Protein AF-A0A9E7Z5H8-F1 (afdb_monomer_lite)

Secondary structure (DSSP, 8-state):
--EEEEEEEEE-SS-EEEEEEETTEEEEEEE-HHHHHHH-TT-----HHHHHHHTHHHHHHHHHHHHHTTPPSSEEE-HHHHHHHHTTSTTTS--HHHHHHHHHHHHS-----

Foldseek 3Di:
DDKDWPLDWDDDDLKIWGWIQDPNDIAIEIEHNQLLVVLPVVPPVDDSSVSCVLQVVLQSQLQVVQVVVVHDGPHYHYNVSSVVSLCVDPPNSDGPSNVVVVVVVVPPPPPDD

Sequence (113 aa):
MNISFTGKTFRSVGDLFFQAIVDGKVLSCFVTSEALSLCDCAHQKVSAEEIYRNYRDWIEQAASDLIRAGALAPVIVRGRDLAASRASLPHGGVPAYDLDRARQLRLVPRSSR

pLDDT: mean 81.02, std 13.1, range [46.06, 94.62]

Structure (mmCIF, N/CA/C/O backbone):
data_AF-A0A9E7Z5H8-F1
#
_entry.id   AF-A0A9E7Z5H8-F1
#
loop_
_atom_site.group_PDB
_atom_site.id
_atom_site.type_symbol
_atom_site.label_atom_id
_atom_site.label_alt_id
_atom_site.label_comp_id
_atom_site.label_asym_id
_atom_site.label_entity_id
_atom_site.label_seq_id
_atom_site.pdbx_PDB_ins_code
_atom_site.Cartn_x
_atom_site.Cartn_y
_atom_site.Cartn_z
_atom_site.occupancy
_atom_site.B_iso_or_equiv
_atom_site.auth_seq_id
_atom_site.auth_comp_id
_atom_site.auth_asym_id
_atom_site.auth_atom_id
_atom_site.pdbx_PDB_model_num
ATOM 1 N N . MET A 1 1 ? -15.661 6.869 7.018 1.00 82.81 1 MET A N 1
ATOM 2 C CA . MET A 1 1 ? -14.353 6.384 7.486 1.00 82.81 1 MET A CA 1
ATOM 3 C C . MET A 1 1 ? -13.290 7.369 7.039 1.00 82.81 1 MET A C 1
ATOM 5 O O . MET A 1 1 ? -13.148 7.580 5.837 1.00 82.81 1 MET A O 1
ATOM 9 N N . ASN A 1 2 ? -12.613 8.007 7.990 1.00 89.75 2 ASN A N 1
ATOM 10 C CA . ASN A 1 2 ? -11.530 8.944 7.714 1.00 89.75 2 ASN A CA 1
ATOM 11 C C . ASN A 1 2 ? -10.191 8.199 7.750 1.00 89.75 2 ASN A C 1
ATOM 13 O O . ASN A 1 2 ? -9.876 7.557 8.752 1.00 89.75 2 ASN A O 1
ATOM 17 N N . ILE A 1 3 ? -9.428 8.271 6.658 1.00 93.12 3 ILE A N 1
ATOM 18 C CA . ILE A 1 3 ? -8.125 7.614 6.514 1.00 93.12 3 ILE A CA 1
ATOM 19 C C . ILE A 1 3 ? -7.110 8.692 6.167 1.00 93.12 3 ILE A C 1
ATOM 21 O O . ILE A 1 3 ? -7.276 9.390 5.169 1.00 93.12 3 ILE A O 1
ATOM 25 N N . SER A 1 4 ? -6.053 8.802 6.960 1.00 94.00 4 SER A N 1
ATOM 26 C CA . SER A 1 4 ? -4.883 9.612 6.629 1.00 94.00 4 SER A CA 1
ATOM 27 C C . SER A 1 4 ? -3.610 8.793 6.784 1.00 94.00 4 SER A C 1
ATOM 29 O O . SER A 1 4 ? -3.576 7.814 7.524 1.00 94.00 4 SER A O 1
ATOM 31 N N . PHE A 1 5 ? -2.552 9.170 6.076 1.00 93.19 5 PHE A N 1
ATOM 32 C CA . PHE A 1 5 ? -1.265 8.489 6.150 1.00 93.19 5 PHE A CA 1
ATOM 33 C C . PHE A 1 5 ? -0.246 9.383 6.837 1.00 93.19 5 PHE A C 1
ATOM 35 O O . PHE A 1 5 ? -0.203 10.594 6.636 1.00 93.19 5 PHE A O 1
ATOM 42 N N . THR A 1 6 ? 0.580 8.780 7.687 1.00 89.06 6 THR A N 1
ATOM 43 C CA . THR A 1 6 ? 1.581 9.526 8.465 1.00 89.06 6 THR A CA 1
ATOM 44 C C . THR A 1 6 ? 2.786 9.955 7.626 1.00 89.06 6 THR A C 1
ATOM 46 O O . THR A 1 6 ? 3.604 10.744 8.096 1.00 89.06 6 THR A O 1
ATOM 49 N N . GLY A 1 7 ? 2.953 9.372 6.432 1.00 84.38 7 GLY A N 1
ATOM 50 C CA . GLY A 1 7 ? 4.157 9.485 5.606 1.00 84.38 7 GLY A CA 1
ATOM 51 C C . GLY A 1 7 ? 5.407 8.843 6.221 1.00 84.38 7 GLY A C 1
ATOM 52 O O . GLY A 1 7 ? 6.480 8.910 5.620 1.00 84.38 7 GLY A O 1
ATOM 53 N N . LYS A 1 8 ? 5.296 8.232 7.410 1.00 84.75 8 LYS A N 1
ATOM 54 C CA . LYS A 1 8 ? 6.398 7.551 8.093 1.00 84.75 8 LYS A CA 1
ATOM 55 C C . LYS A 1 8 ? 6.527 6.133 7.564 1.00 84.75 8 LYS A C 1
ATOM 57 O O . LYS A 1 8 ? 5.567 5.364 7.608 1.00 84.75 8 LYS A O 1
ATOM 62 N N . THR A 1 9 ? 7.735 5.789 7.140 1.00 84.44 9 THR A N 1
ATOM 63 C CA . THR A 1 9 ? 8.094 4.443 6.701 1.00 84.44 9 THR A CA 1
ATOM 64 C C . THR A 1 9 ? 9.114 3.818 7.639 1.00 84.44 9 THR A C 1
ATOM 66 O O . THR A 1 9 ? 10.038 4.492 8.092 1.00 84.44 9 THR A O 1
ATOM 69 N N . PHE A 1 10 ? 8.984 2.519 7.879 1.00 80.69 10 PHE A N 1
ATOM 70 C CA . PHE A 1 10 ? 9.947 1.711 8.616 1.00 80.69 10 PHE A CA 1
ATOM 71 C C . PHE A 1 10 ? 10.417 0.573 7.712 1.00 80.69 10 PHE A C 1
ATOM 73 O O . PHE A 1 10 ? 9.609 -0.091 7.058 1.00 80.69 10 PHE A O 1
ATOM 80 N N . ARG A 1 11 ? 11.730 0.356 7.649 1.00 70.06 11 ARG A N 1
ATOM 81 C CA . ARG A 1 11 ? 12.293 -0.707 6.818 1.00 70.06 11 ARG A CA 1
ATOM 82 C C . ARG A 1 11 ? 12.091 -2.067 7.476 1.00 70.06 11 ARG A C 1
ATOM 84 O O . ARG A 1 11 ? 12.366 -2.225 8.664 1.00 70.06 11 ARG A O 1
ATOM 91 N N . SER A 1 12 ? 11.719 -3.054 6.670 1.00 64.69 12 SER A N 1
ATOM 92 C CA . SER A 1 12 ? 11.960 -4.471 6.945 1.00 64.69 12 SER A CA 1
ATOM 93 C C . SER A 1 12 ? 12.689 -5.084 5.749 1.00 64.69 12 SER A C 1
ATOM 95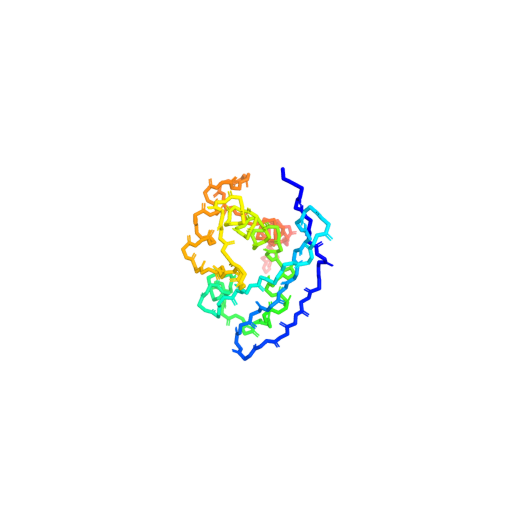 O O . SER A 1 12 ? 12.772 -4.465 4.696 1.00 64.69 12 SER A O 1
ATOM 97 N N . VAL A 1 13 ? 13.318 -6.246 5.904 1.00 66.44 13 VAL A N 1
ATOM 98 C CA . VAL A 1 13 ? 14.183 -6.844 4.869 1.00 66.44 13 VAL A CA 1
ATOM 99 C C . VAL A 1 13 ? 13.417 -7.020 3.547 1.00 66.44 13 VAL A C 1
ATOM 101 O O . VAL A 1 13 ? 12.585 -7.907 3.436 1.00 66.44 13 VAL A O 1
ATOM 104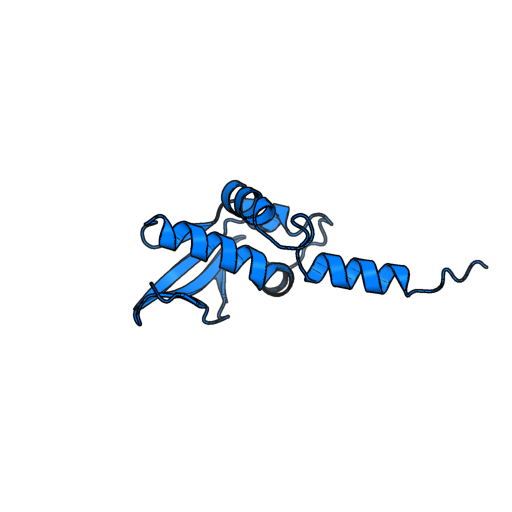 N N . GLY A 1 14 ? 13.686 -6.164 2.555 1.00 67.62 14 GLY A N 1
ATOM 105 C CA . GLY A 1 14 ? 13.038 -6.177 1.232 1.00 67.62 14 GLY A CA 1
ATOM 106 C C . GLY A 1 14 ? 11.631 -5.565 1.183 1.00 67.62 14 GLY A C 1
ATOM 107 O O . GLY A 1 14 ? 11.211 -5.105 0.124 1.00 67.62 14 GLY A O 1
ATOM 108 N N . ASP A 1 15 ? 10.938 -5.505 2.314 1.00 82.06 15 ASP A N 1
ATOM 109 C CA . ASP A 1 15 ? 9.564 -5.024 2.432 1.00 82.06 15 ASP A CA 1
ATOM 110 C C . ASP A 1 15 ? 9.487 -3.621 3.063 1.00 82.06 15 ASP A C 1
ATOM 112 O O . ASP A 1 15 ? 10.430 -3.127 3.690 1.00 82.06 15 ASP A O 1
ATOM 116 N N . LEU A 1 16 ? 8.327 -2.974 2.947 1.00 90.38 16 LEU A N 1
ATOM 117 C CA . LEU A 1 16 ? 8.105 -1.629 3.478 1.00 90.38 16 LEU A CA 1
ATOM 118 C C . LEU A 1 16 ? 6.955 -1.606 4.483 1.00 90.38 16 LEU A C 1
ATOM 120 O O . LEU A 1 16 ? 5.824 -1.953 4.149 1.00 90.38 16 LEU A O 1
ATOM 124 N N . PHE A 1 17 ? 7.213 -1.098 5.685 1.00 91.94 17 PHE A N 1
ATOM 125 C CA . PHE A 1 17 ? 6.165 -0.755 6.643 1.00 91.94 17 PHE A CA 1
ATOM 126 C C . PHE A 1 17 ? 5.847 0.734 6.591 1.00 91.94 17 PHE A C 1
ATOM 128 O O . PHE A 1 17 ? 6.745 1.566 6.489 1.00 91.94 17 PHE A O 1
ATOM 135 N N . PHE A 1 18 ? 4.572 1.078 6.733 1.00 93.00 18 PHE A N 1
ATOM 136 C CA . PHE A 1 18 ? 4.112 2.455 6.891 1.00 93.00 18 PHE A CA 1
ATOM 137 C C . PHE A 1 18 ? 2.843 2.499 7.746 1.00 93.00 18 PHE A C 1
ATOM 139 O O . PHE A 1 18 ? 2.251 1.464 8.055 1.00 93.00 18 PHE A O 1
ATOM 146 N N . GLN A 1 19 ? 2.446 3.689 8.194 1.00 93.62 19 GLN A N 1
ATOM 147 C CA . GLN A 1 19 ? 1.319 3.846 9.119 1.00 93.62 19 GLN A CA 1
ATOM 148 C C . GLN A 1 19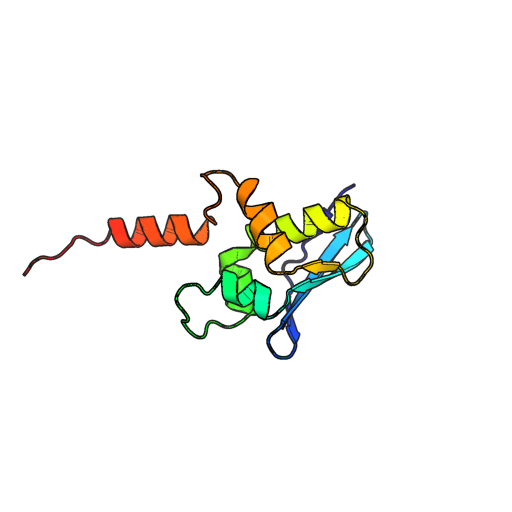 ? 0.200 4.694 8.524 1.00 93.62 19 GLN A C 1
ATOM 150 O O . GLN A 1 19 ? 0.440 5.805 8.034 1.00 93.62 19 GLN A O 1
ATOM 155 N N . ALA A 1 20 ? -1.022 4.187 8.673 1.00 93.75 20 ALA A N 1
ATOM 156 C CA . ALA A 1 20 ? -2.265 4.908 8.455 1.00 93.75 20 ALA A CA 1
ATOM 157 C C . ALA A 1 20 ? -2.900 5.287 9.802 1.00 93.75 20 ALA A C 1
ATOM 159 O O . ALA A 1 20 ? -2.691 4.622 10.816 1.00 93.75 20 ALA A O 1
ATOM 160 N N . ILE A 1 21 ? -3.693 6.350 9.812 1.00 94.19 21 ILE A N 1
ATOM 161 C CA . ILE A 1 21 ? -4.574 6.744 10.904 1.00 94.19 21 ILE A CA 1
ATOM 162 C C . ILE A 1 21 ? -6.000 6.569 10.393 1.00 94.19 21 ILE A C 1
ATOM 164 O O . ILE A 1 21 ? -6.416 7.229 9.443 1.00 94.19 21 ILE A O 1
ATOM 168 N N . VAL A 1 22 ? -6.737 5.666 11.028 1.00 93.88 22 VAL A N 1
ATOM 169 C CA . VAL A 1 22 ? -8.116 5.316 10.689 1.00 93.88 22 VAL A CA 1
ATOM 170 C C . VAL A 1 22 ? -9.000 5.717 11.853 1.00 93.88 22 VAL A C 1
ATOM 172 O O . VAL A 1 22 ? -8.861 5.166 12.945 1.00 93.88 22 VAL A O 1
ATOM 175 N N . ASP A 1 23 ? -9.872 6.703 11.638 1.00 92.50 23 ASP A N 1
ATOM 176 C CA . ASP A 1 23 ? -10.783 7.228 12.667 1.00 92.50 23 ASP A CA 1
ATOM 177 C C . ASP A 1 23 ? -10.059 7.510 14.012 1.00 92.50 23 ASP A C 1
ATOM 179 O O . ASP A 1 23 ? -10.535 7.185 15.099 1.00 92.50 23 ASP A O 1
ATOM 183 N N . GLY A 1 24 ? -8.850 8.085 13.926 1.00 91.81 24 GLY A N 1
ATOM 184 C CA . GLY A 1 24 ? -8.004 8.448 15.071 1.00 91.81 24 GLY A CA 1
ATOM 185 C C . GLY A 1 24 ? -7.106 7.332 15.624 1.00 91.81 24 GLY A C 1
ATOM 186 O O . GLY A 1 24 ? -6.300 7.598 16.514 1.00 91.81 24 GLY A O 1
ATOM 187 N N . LYS A 1 25 ? -7.189 6.102 15.103 1.00 91.25 25 LYS A N 1
ATOM 188 C CA . LYS A 1 25 ? -6.360 4.964 15.535 1.00 91.25 25 LYS A CA 1
ATOM 189 C C . LYS A 1 25 ? -5.239 4.676 14.544 1.00 91.25 25 LYS A C 1
ATOM 191 O O . LYS A 1 25 ? -5.468 4.649 13.339 1.00 91.25 25 LYS A O 1
ATOM 196 N N . VAL A 1 26 ? -4.037 4.415 15.054 1.00 91.44 26 VAL A N 1
ATOM 197 C CA . VAL A 1 26 ? -2.895 4.010 14.223 1.00 91.44 26 VAL A CA 1
ATOM 198 C C . VAL A 1 26 ? -3.091 2.573 13.749 1.00 91.44 26 VAL A C 1
ATOM 200 O O . VAL A 1 26 ? -3.344 1.675 14.550 1.00 91.44 26 VAL A O 1
ATOM 203 N N . LEU A 1 27 ? -2.938 2.367 12.446 1.00 92.00 27 LEU A N 1
ATOM 204 C CA . LEU A 1 27 ? -3.017 1.080 11.780 1.00 92.00 27 LEU A CA 1
ATOM 205 C C . LEU A 1 27 ? -1.737 0.844 10.972 1.00 92.00 27 LEU A C 1
ATOM 207 O O . LEU A 1 27 ? -1.308 1.687 10.180 1.00 92.00 27 LEU A O 1
ATOM 211 N N . SER A 1 28 ? -1.127 -0.322 11.174 1.00 92.31 28 SER A N 1
ATOM 212 C CA . SER A 1 28 ? 0.084 -0.724 10.461 1.00 92.31 28 SER A CA 1
ATOM 213 C C . SER A 1 28 ? -0.253 -1.249 9.069 1.00 92.31 28 SER A C 1
ATOM 215 O O . SER A 1 28 ? -1.078 -2.152 8.923 1.00 92.31 28 SER A O 1
ATOM 217 N N . CYS A 1 29 ? 0.429 -0.711 8.064 1.00 93.94 29 CYS A N 1
ATOM 218 C CA . CYS A 1 29 ? 0.376 -1.162 6.682 1.00 93.94 29 CYS A CA 1
ATOM 219 C C . CYS A 1 29 ? 1.734 -1.746 6.281 1.00 93.94 29 CYS A C 1
ATOM 221 O O . CYS A 1 29 ? 2.787 -1.297 6.743 1.00 93.94 29 CYS A O 1
ATOM 223 N N . PHE A 1 30 ? 1.701 -2.752 5.419 1.00 93.38 30 PHE A N 1
ATOM 224 C CA . PHE A 1 30 ? 2.871 -3.488 4.973 1.00 93.38 30 PHE A CA 1
ATOM 225 C C . PHE A 1 30 ? 2.799 -3.713 3.468 1.00 93.38 30 PHE A C 1
ATOM 227 O O . PHE A 1 30 ? 1.803 -4.233 2.975 1.00 93.38 30 PHE A O 1
ATOM 234 N N . VAL A 1 31 ? 3.848 -3.340 2.743 1.00 92.44 31 VAL A N 1
ATOM 235 C CA . VAL A 1 31 ? 3.984 -3.580 1.305 1.00 92.44 31 VAL A CA 1
ATOM 236 C C . VAL A 1 31 ? 5.027 -4.660 1.093 1.00 92.44 31 VAL A C 1
ATOM 238 O O . VAL A 1 31 ? 6.175 -4.510 1.510 1.00 92.44 31 VAL A O 1
ATOM 241 N N . THR A 1 32 ? 4.628 -5.734 0.418 1.00 91.69 32 THR A N 1
ATOM 242 C CA . THR A 1 32 ? 5.543 -6.828 0.072 1.00 91.69 32 THR A CA 1
ATOM 243 C C . THR A 1 32 ? 6.595 -6.377 -0.946 1.00 91.69 32 THR A C 1
ATOM 245 O O . THR A 1 32 ? 6.292 -5.604 -1.854 1.00 91.69 32 THR A O 1
ATOM 248 N N . SER A 1 33 ? 7.798 -6.925 -0.854 1.00 88.06 33 SER A N 1
ATOM 249 C CA . SER A 1 33 ? 8.920 -6.784 -1.793 1.00 88.06 33 SER A CA 1
ATOM 250 C C . SER A 1 33 ? 8.533 -7.080 -3.243 1.00 88.06 33 SER A C 1
ATOM 252 O O . SER A 1 33 ? 8.928 -6.353 -4.155 1.00 88.06 33 SER A O 1
ATOM 254 N N . GLU A 1 34 ? 7.699 -8.099 -3.467 1.00 88.50 34 GLU A N 1
ATOM 255 C CA . GLU A 1 34 ? 7.108 -8.40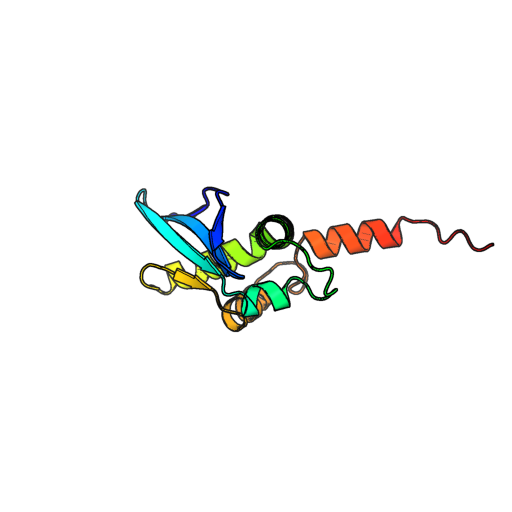1 -4.777 1.00 88.50 34 GLU A CA 1
ATOM 256 C C . GLU A 1 34 ? 6.306 -7.205 -5.318 1.00 88.50 34 GLU A C 1
ATOM 258 O O . GLU A 1 34 ? 6.486 -6.787 -6.460 1.00 88.50 34 GLU A O 1
ATOM 263 N N . ALA A 1 35 ? 5.457 -6.604 -4.481 1.00 89.88 35 ALA A N 1
ATOM 264 C CA . ALA A 1 35 ? 4.660 -5.440 -4.855 1.00 89.88 35 ALA A CA 1
ATOM 265 C C . ALA A 1 35 ? 5.535 -4.210 -5.135 1.00 89.88 35 ALA A C 1
ATOM 267 O O . ALA A 1 35 ? 5.306 -3.509 -6.116 1.00 89.88 35 ALA A O 1
ATOM 268 N N . LEU A 1 36 ? 6.572 -3.978 -4.324 1.00 87.44 36 LEU A N 1
ATOM 269 C CA . LEU A 1 36 ? 7.538 -2.898 -4.554 1.00 87.44 36 LEU A CA 1
ATOM 270 C C . LEU A 1 36 ? 8.299 -3.081 -5.875 1.00 87.44 36 LEU A C 1
ATOM 272 O O . LEU A 1 36 ? 8.578 -2.101 -6.564 1.00 87.44 36 LEU A O 1
ATOM 276 N N . SER A 1 37 ? 8.573 -4.327 -6.269 1.00 84.75 37 SER A N 1
ATOM 277 C CA . SER A 1 37 ? 9.246 -4.641 -7.536 1.00 84.75 37 SER A CA 1
ATOM 278 C C . SER A 1 37 ? 8.409 -4.255 -8.762 1.00 84.75 37 SER A C 1
ATOM 280 O O . SER A 1 37 ? 8.968 -3.914 -9.799 1.00 84.75 37 SER A O 1
ATOM 282 N N . LEU A 1 38 ? 7.074 -4.225 -8.650 1.00 81.31 38 LEU A N 1
ATOM 283 C CA . LEU A 1 38 ? 6.205 -3.712 -9.720 1.00 81.31 38 LEU A CA 1
ATOM 284 C C . LEU A 1 38 ? 6.340 -2.196 -9.916 1.00 81.31 38 LEU A C 1
ATOM 286 O O . LEU A 1 38 ? 6.069 -1.691 -11.004 1.00 81.31 38 LEU A O 1
ATOM 290 N N . CYS A 1 39 ? 6.755 -1.472 -8.878 1.00 77.88 39 CYS A N 1
ATOM 291 C CA . CYS A 1 39 ? 7.002 -0.036 -8.941 1.00 77.88 39 CYS A CA 1
ATOM 292 C C . CYS A 1 39 ? 8.411 0.281 -9.479 1.00 77.88 39 CYS A C 1
ATOM 294 O O . CYS A 1 39 ? 8.597 1.271 -10.185 1.00 77.88 39 CYS A O 1
ATOM 296 N N . ASP A 1 40 ? 9.414 -0.562 -9.212 1.00 75.56 40 ASP A N 1
ATOM 297 C CA . ASP A 1 40 ? 10.766 -0.430 -9.785 1.00 75.56 40 ASP A CA 1
ATOM 298 C C . ASP A 1 40 ? 10.878 -1.117 -11.161 1.00 75.56 40 ASP A C 1
ATOM 300 O O . ASP A 1 40 ? 11.728 -1.976 -11.391 1.00 75.56 40 ASP A O 1
ATOM 304 N N . CYS A 1 41 ? 10.032 -0.726 -12.123 1.00 61.00 41 CYS A N 1
ATOM 305 C CA . CYS A 1 41 ? 10.046 -1.298 -13.481 1.00 61.00 41 CYS A CA 1
ATOM 306 C C . CYS A 1 41 ? 11.416 -1.169 -14.185 1.00 61.00 41 CYS A C 1
ATOM 308 O O . CYS A 1 41 ? 11.736 -1.945 -15.087 1.00 61.00 41 CYS A O 1
ATOM 310 N N . ALA A 1 42 ? 12.240 -0.196 -13.781 1.00 62.25 42 ALA A N 1
ATOM 311 C CA . ALA A 1 42 ? 13.560 0.048 -14.354 1.00 62.25 42 ALA A CA 1
ATOM 312 C C . ALA A 1 42 ? 14.689 -0.757 -13.675 1.00 62.25 42 ALA A C 1
ATOM 314 O O . ALA A 1 42 ? 15.839 -0.618 -14.092 1.00 62.25 42 ALA A O 1
ATOM 315 N N . HIS A 1 43 ? 14.374 -1.592 -12.672 1.00 59.84 43 HIS A N 1
ATOM 316 C CA . HIS A 1 43 ? 15.325 -2.414 -11.913 1.00 59.84 43 HIS A CA 1
ATOM 317 C C . HIS A 1 43 ? 16.530 -1.606 -11.402 1.00 59.84 43 HIS A C 1
ATOM 319 O O . HIS A 1 43 ? 17.671 -2.076 -11.420 1.00 59.84 43 HIS A O 1
ATOM 325 N N . GLN A 1 44 ? 16.301 -0.362 -10.972 1.00 60.91 44 GLN A N 1
ATOM 326 C CA . GLN A 1 44 ? 17.382 0.570 -10.640 1.00 60.91 44 GLN A CA 1
ATOM 327 C C . GLN A 1 44 ? 18.002 0.312 -9.256 1.00 60.91 44 GLN A C 1
ATOM 329 O O . GLN A 1 44 ? 18.846 1.089 -8.816 1.00 60.91 44 GLN A O 1
ATOM 334 N N . LYS A 1 45 ? 17.640 -0.794 -8.581 1.00 67.44 45 LYS A N 1
ATOM 335 C CA . LYS A 1 45 ? 18.028 -1.093 -7.188 1.00 67.44 45 LYS A CA 1
ATOM 336 C C . LYS A 1 45 ? 17.666 0.070 -6.260 1.00 67.44 45 LYS A C 1
ATOM 338 O O . LYS A 1 45 ? 18.444 0.456 -5.386 1.00 67.44 45 LYS A O 1
ATOM 343 N N . VAL A 1 46 ? 16.485 0.644 -6.475 1.00 77.19 46 VAL A N 1
ATOM 344 C CA . VAL A 1 46 ? 15.983 1.757 -5.671 1.00 77.19 46 VAL A CA 1
ATOM 345 C C . VAL A 1 46 ? 15.581 1.231 -4.295 1.00 77.19 46 VAL A C 1
ATOM 347 O O . VAL A 1 46 ? 15.059 0.125 -4.160 1.00 77.19 46 VAL A O 1
ATOM 350 N N . SER A 1 47 ? 15.848 2.006 -3.245 1.00 84.38 47 SER A N 1
ATOM 351 C CA . SER A 1 47 ? 15.448 1.621 -1.890 1.00 84.38 47 SER A CA 1
ATOM 352 C C . SER A 1 47 ? 13.920 1.572 -1.744 1.00 84.38 47 SER A C 1
ATOM 354 O O . SER A 1 47 ? 13.208 2.347 -2.382 1.00 84.38 47 SER A O 1
ATOM 356 N N . ALA A 1 48 ? 13.401 0.697 -0.876 1.00 86.06 48 ALA A N 1
ATOM 357 C CA . ALA A 1 48 ? 11.961 0.580 -0.622 1.00 86.06 48 ALA A CA 1
ATOM 358 C C . ALA A 1 48 ? 11.330 1.918 -0.185 1.00 86.06 48 ALA A C 1
ATOM 360 O O . ALA A 1 48 ? 10.217 2.251 -0.590 1.00 86.06 48 ALA A O 1
ATOM 361 N N . GLU A 1 49 ? 12.057 2.721 0.596 1.00 87.12 49 GLU A N 1
ATOM 362 C CA . GLU A 1 49 ? 11.626 4.051 1.035 1.00 87.12 49 GLU A CA 1
ATOM 363 C C . GLU A 1 49 ? 11.524 5.037 -0.131 1.00 87.12 49 GLU A C 1
ATOM 365 O O . GLU A 1 49 ? 10.657 5.908 -0.166 1.00 87.12 49 GLU A O 1
ATOM 370 N N . GLU A 1 50 ? 12.419 4.920 -1.102 1.00 86.00 50 GLU A N 1
ATOM 371 C CA . GLU A 1 50 ? 12.424 5.774 -2.279 1.00 86.00 50 GLU A CA 1
ATOM 372 C C . GLU A 1 50 ? 11.360 5.355 -3.290 1.00 86.00 50 GLU A C 1
ATOM 374 O O . GLU A 1 50 ? 10.674 6.225 -3.823 1.00 86.00 50 GLU A O 1
ATOM 379 N N . ILE A 1 51 ? 11.099 4.052 -3.429 1.00 87.44 51 ILE A N 1
ATOM 380 C CA . ILE A 1 51 ? 9.907 3.545 -4.118 1.00 87.44 51 ILE A CA 1
ATOM 381 C C . ILE A 1 51 ? 8.644 4.113 -3.459 1.00 87.44 51 ILE A C 1
ATOM 383 O O . ILE A 1 51 ? 7.787 4.654 -4.152 1.00 87.44 51 ILE A O 1
ATOM 387 N N . TYR A 1 52 ? 8.539 4.083 -2.128 1.00 88.50 52 TYR A N 1
ATOM 388 C CA . TYR A 1 52 ? 7.394 4.678 -1.437 1.00 88.50 52 TYR A CA 1
ATOM 389 C C . TYR A 1 52 ? 7.243 6.169 -1.704 1.00 88.50 52 TYR A C 1
ATOM 391 O O . TYR A 1 52 ? 6.136 6.632 -1.938 1.00 88.50 52 TYR A O 1
ATOM 399 N N . ARG A 1 53 ? 8.334 6.940 -1.684 1.00 87.88 53 ARG A N 1
ATOM 400 C CA . ARG A 1 53 ? 8.270 8.380 -1.977 1.00 87.88 53 ARG A CA 1
ATOM 401 C C . ARG A 1 53 ? 7.812 8.652 -3.406 1.00 87.88 53 ARG A C 1
ATOM 403 O O . ARG A 1 53 ? 6.982 9.533 -3.599 1.00 87.88 53 ARG A O 1
ATOM 410 N N . ASN A 1 54 ? 8.321 7.894 -4.373 1.00 86.25 54 ASN A N 1
ATOM 411 C CA . ASN A 1 54 ? 7.993 8.068 -5.787 1.00 86.25 54 ASN A CA 1
ATOM 412 C C . ASN A 1 54 ? 6.553 7.629 -6.095 1.00 86.25 54 ASN A C 1
ATOM 414 O O . ASN A 1 54 ? 5.855 8.273 -6.869 1.00 86.25 54 ASN A O 1
ATOM 418 N N . TYR A 1 55 ? 6.074 6.568 -5.450 1.00 87.06 55 TYR A N 1
ATOM 419 C CA . TYR A 1 55 ? 4.767 5.965 -5.725 1.00 87.06 55 TYR A CA 1
ATOM 420 C C . TYR A 1 55 ? 3.781 6.114 -4.563 1.00 87.06 55 TYR A C 1
ATOM 422 O O . TYR A 1 55 ? 2.865 5.301 -4.424 1.00 87.06 55 TYR A O 1
ATOM 430 N N . ARG A 1 56 ? 3.959 7.150 -3.731 1.00 88.56 56 ARG A N 1
ATOM 431 C CA . ARG A 1 56 ? 3.214 7.347 -2.479 1.00 88.56 56 ARG A CA 1
ATOM 432 C C . ARG A 1 56 ? 1.715 7.282 -2.699 1.00 88.56 56 ARG A C 1
ATOM 434 O O . ARG A 1 56 ? 1.063 6.441 -2.095 1.00 88.56 56 ARG A O 1
ATOM 441 N N . ASP A 1 57 ? 1.199 8.128 -3.585 1.00 87.12 57 ASP A N 1
ATOM 442 C CA . ASP A 1 57 ? -0.242 8.255 -3.814 1.00 87.12 57 ASP A CA 1
ATOM 443 C C . ASP A 1 57 ? -0.860 6.919 -4.234 1.00 87.12 57 ASP A C 1
ATOM 445 O O . ASP A 1 57 ? -1.944 6.558 -3.791 1.00 87.12 57 ASP A O 1
ATOM 449 N N . TRP A 1 58 ? -0.138 6.142 -5.041 1.00 88.00 58 TRP A N 1
ATOM 450 C CA . TRP A 1 58 ? -0.602 4.844 -5.511 1.00 88.00 58 TRP A CA 1
ATOM 451 C C . TRP A 1 58 ? -0.590 3.781 -4.403 1.00 88.00 58 TRP A C 1
ATOM 453 O O . TRP A 1 58 ? -1.570 3.057 -4.224 1.00 88.00 58 TRP A O 1
ATOM 463 N N . ILE A 1 59 ? 0.496 3.703 -3.630 1.00 91.25 59 ILE A N 1
ATOM 464 C CA . ILE A 1 59 ? 0.635 2.753 -2.517 1.00 91.25 59 ILE A CA 1
ATOM 465 C C . ILE A 1 59 ? -0.375 3.066 -1.406 1.00 91.25 59 ILE A C 1
ATOM 467 O O . ILE A 1 59 ? -1.027 2.164 -0.875 1.00 91.25 59 ILE A O 1
ATOM 471 N N . GLU A 1 60 ? -0.523 4.344 -1.064 1.00 92.50 60 GLU A N 1
ATOM 472 C CA . GLU A 1 60 ? -1.480 4.815 -0.068 1.00 92.50 60 GLU A CA 1
ATOM 473 C C . GLU A 1 60 ? -2.921 4.602 -0.531 1.00 92.50 60 GLU A C 1
ATOM 475 O O . GLU A 1 60 ? -3.741 4.144 0.265 1.00 92.50 60 GLU A O 1
ATOM 480 N N . GLN A 1 61 ? -3.236 4.829 -1.811 1.00 90.69 61 GLN A N 1
ATOM 481 C CA . GLN A 1 61 ? -4.565 4.537 -2.349 1.00 90.69 61 GLN A CA 1
ATOM 482 C C . GLN A 1 61 ? -4.901 3.044 -2.245 1.00 90.69 61 GLN A C 1
ATOM 484 O O . GLN A 1 61 ? -5.962 2.703 -1.724 1.00 90.69 61 GLN A O 1
ATOM 489 N N . ALA A 1 62 ? -3.986 2.153 -2.637 1.00 92.75 62 ALA A N 1
ATOM 490 C CA . ALA A 1 62 ? -4.199 0.709 -2.530 1.00 92.75 62 ALA A CA 1
ATOM 491 C C . ALA A 1 62 ? -4.435 0.262 -1.077 1.00 92.75 62 ALA A C 1
ATOM 493 O O . ALA A 1 62 ? -5.337 -0.530 -0.800 1.00 92.75 62 ALA A O 1
ATOM 494 N N . ALA A 1 63 ? -3.673 0.803 -0.123 1.00 93.94 63 ALA A N 1
ATOM 495 C CA . ALA A 1 63 ? -3.923 0.552 1.294 1.00 93.94 63 ALA A CA 1
ATOM 496 C C . ALA A 1 63 ? -5.275 1.119 1.744 1.00 93.94 63 ALA A C 1
ATOM 498 O O . ALA A 1 63 ? -6.009 0.450 2.464 1.00 93.94 63 ALA A O 1
ATOM 499 N N . SER A 1 64 ? -5.639 2.318 1.292 1.00 93.62 64 SER A N 1
ATOM 500 C CA . SER A 1 64 ? -6.935 2.939 1.574 1.00 93.62 64 SER A CA 1
ATOM 501 C C . SER A 1 64 ? -8.097 2.050 1.117 1.00 93.62 64 SER A C 1
ATOM 503 O O . SER A 1 64 ? -9.050 1.845 1.871 1.00 93.62 64 SER A O 1
ATOM 505 N N . ASP A 1 65 ? -7.997 1.480 -0.084 1.00 92.94 65 ASP A N 1
ATOM 506 C CA . ASP A 1 65 ? -8.996 0.579 -0.665 1.00 92.94 65 ASP A CA 1
ATOM 507 C C . ASP A 1 65 ? -9.128 -0.709 0.161 1.00 92.94 65 ASP A C 1
ATOM 509 O O . ASP A 1 65 ? -10.240 -1.113 0.508 1.00 92.94 65 ASP A O 1
ATOM 513 N N . LEU A 1 66 ? -8.001 -1.304 0.569 1.00 94.62 66 LEU A N 1
ATOM 514 C CA . LEU A 1 66 ? -7.984 -2.490 1.430 1.00 94.62 66 LEU A CA 1
ATOM 515 C C . LEU A 1 66 ? -8.598 -2.222 2.808 1.00 94.62 66 LEU A C 1
ATOM 517 O O . LEU A 1 66 ? -9.380 -3.039 3.298 1.00 94.62 66 LEU A O 1
ATOM 521 N N . ILE A 1 67 ? -8.288 -1.084 3.437 1.00 94.56 67 ILE A N 1
ATOM 522 C CA . ILE A 1 67 ? -8.870 -0.761 4.744 1.00 94.56 67 ILE A CA 1
ATOM 523 C C . ILE A 1 67 ? -10.386 -0.527 4.601 1.00 94.56 67 ILE A C 1
ATOM 525 O O . ILE A 1 67 ? -11.156 -1.032 5.417 1.00 94.56 67 ILE A O 1
ATOM 529 N N . ARG A 1 68 ? -10.846 0.161 3.544 1.00 93.38 68 ARG A N 1
ATOM 530 C CA . ARG A 1 68 ? -12.290 0.325 3.272 1.00 93.38 68 ARG A CA 1
ATOM 531 C C . ARG A 1 68 ? -12.998 -1.004 3.015 1.00 93.38 68 ARG A C 1
ATOM 533 O O . ARG A 1 68 ? -14.160 -1.142 3.384 1.00 93.38 68 ARG A O 1
ATOM 540 N N . ALA A 1 69 ? -12.302 -1.975 2.427 1.00 92.19 69 ALA A N 1
ATOM 541 C CA . ALA A 1 69 ? -12.795 -3.337 2.237 1.00 92.19 69 ALA A CA 1
ATOM 542 C C . ALA A 1 69 ? -12.790 -4.186 3.528 1.00 92.19 69 ALA A C 1
ATOM 544 O O . ALA A 1 69 ? -13.231 -5.333 3.502 1.00 92.19 69 ALA A O 1
ATOM 545 N N . GLY A 1 70 ? -12.314 -3.643 4.655 1.00 92.31 70 GLY A N 1
ATOM 546 C CA . GLY A 1 70 ? -12.313 -4.318 5.954 1.00 92.31 70 GLY A CA 1
ATOM 547 C C . GLY A 1 70 ? -11.081 -5.186 6.222 1.00 92.31 70 GLY A C 1
ATOM 548 O O . GLY A 1 70 ? -11.151 -6.096 7.048 1.00 92.31 70 GLY A O 1
ATOM 549 N N . ALA A 1 71 ? -9.956 -4.940 5.541 1.00 91.62 71 ALA A N 1
ATOM 550 C CA . ALA A 1 71 ? -8.715 -5.664 5.804 1.00 91.62 71 ALA A CA 1
ATOM 551 C C . ALA A 1 71 ? -8.252 -5.505 7.268 1.00 91.62 71 ALA A C 1
ATOM 553 O O . ALA A 1 71 ? -8.292 -4.418 7.846 1.00 91.62 71 ALA A O 1
ATOM 554 N N . LEU A 1 72 ? -7.792 -6.610 7.862 1.00 86.19 72 LEU A N 1
ATOM 555 C CA . LEU A 1 72 ? -7.306 -6.659 9.243 1.00 86.19 72 LEU A CA 1
ATOM 556 C C . LEU A 1 72 ? -5.859 -6.161 9.349 1.00 86.19 72 LEU A C 1
ATOM 558 O O . LEU A 1 72 ? -5.110 -6.199 8.376 1.00 86.19 72 LEU A O 1
ATOM 562 N N . ALA A 1 73 ? -5.457 -5.716 10.542 1.00 87.50 73 ALA A N 1
ATOM 563 C CA . ALA A 1 73 ? -4.090 -5.275 10.805 1.00 87.50 73 ALA A CA 1
ATOM 564 C C . ALA A 1 73 ? -3.125 -6.473 11.016 1.00 87.50 73 ALA A C 1
ATOM 566 O O . ALA A 1 73 ? -3.472 -7.388 11.766 1.00 87.50 73 ALA A O 1
ATOM 567 N N . PRO A 1 74 ? -1.903 -6.448 10.440 1.00 89.44 74 PRO A N 1
ATOM 568 C CA . PRO A 1 74 ? -1.408 -5.425 9.519 1.00 89.44 74 PRO A CA 1
ATOM 569 C C . PRO A 1 74 ? -2.075 -5.535 8.142 1.00 89.44 74 PRO A C 1
ATOM 571 O O . PRO A 1 74 ? -2.276 -6.635 7.631 1.00 89.44 74 PRO A O 1
ATOM 574 N N . VAL A 1 75 ? -2.372 -4.393 7.521 1.00 93.81 75 VAL A N 1
ATOM 575 C CA . VAL A 1 75 ? -2.922 -4.363 6.159 1.00 93.81 75 VAL A CA 1
ATOM 576 C C . VAL A 1 75 ? -1.804 -4.668 5.173 1.00 93.81 75 VAL A C 1
ATOM 578 O O . VAL A 1 75 ? -0.834 -3.918 5.080 1.00 93.81 75 VAL A O 1
ATOM 581 N N . ILE A 1 76 ? -1.932 -5.786 4.458 1.00 93.88 76 ILE A N 1
ATOM 582 C CA . ILE A 1 76 ? -0.908 -6.294 3.540 1.00 93.88 76 ILE A CA 1
ATOM 583 C C . ILE A 1 76 ? -1.250 -5.871 2.112 1.00 93.88 76 ILE A C 1
ATOM 585 O O . ILE A 1 76 ? -2.189 -6.396 1.521 1.00 93.88 76 ILE A O 1
ATOM 589 N N . VAL A 1 77 ? -0.446 -4.968 1.557 1.00 94.12 77 VAL A N 1
ATOM 590 C CA . VAL A 1 77 ? -0.492 -4.522 0.163 1.00 94.12 77 VAL A CA 1
ATOM 591 C C . VAL A 1 77 ? 0.398 -5.434 -0.684 1.00 94.12 77 VAL A C 1
ATOM 593 O O . VAL A 1 77 ? 1.625 -5.459 -0.530 1.00 94.12 77 VAL A O 1
ATOM 596 N N . ARG A 1 78 ? -0.221 -6.191 -1.590 1.00 93.69 78 ARG A N 1
ATOM 597 C CA . ARG A 1 78 ? 0.438 -7.094 -2.544 1.00 93.69 78 ARG A CA 1
ATOM 598 C C . ARG A 1 78 ? 0.426 -6.500 -3.948 1.00 93.69 78 ARG A C 1
ATOM 600 O O . ARG A 1 78 ? -0.283 -5.536 -4.235 1.00 93.69 78 ARG A O 1
ATOM 607 N N . GLY A 1 79 ? 1.168 -7.125 -4.862 1.00 89.81 79 GLY A N 1
ATOM 608 C CA . GLY A 1 79 ? 1.295 -6.629 -6.231 1.00 89.81 79 GLY A CA 1
ATOM 609 C C . GLY A 1 79 ? -0.041 -6.521 -6.973 1.00 89.81 79 GLY A C 1
ATOM 610 O O . GLY A 1 79 ? -0.291 -5.542 -7.673 1.00 89.81 79 GLY A O 1
ATOM 611 N N . ARG A 1 80 ? -0.954 -7.473 -6.743 1.00 89.69 80 ARG A N 1
ATOM 612 C CA . ARG A 1 80 ? -2.317 -7.434 -7.299 1.00 89.69 80 ARG A CA 1
ATOM 613 C C . ARG A 1 80 ? -3.146 -6.252 -6.790 1.00 89.69 80 ARG A C 1
ATOM 615 O O . ARG A 1 80 ? -3.975 -5.741 -7.533 1.00 89.69 80 ARG A O 1
ATOM 622 N N . ASP A 1 81 ? -2.924 -5.826 -5.547 1.00 91.19 81 ASP A N 1
ATOM 623 C CA . ASP A 1 81 ? -3.693 -4.750 -4.919 1.00 91.19 81 ASP A CA 1
ATOM 624 C C . ASP A 1 81 ? -3.237 -3.403 -5.494 1.00 91.19 81 ASP A C 1
ATOM 626 O O . ASP A 1 81 ? -4.060 -2.560 -5.848 1.00 91.19 81 ASP A O 1
ATOM 630 N N . LEU A 1 82 ? -1.925 -3.253 -5.718 1.00 87.31 82 LEU A N 1
ATOM 631 C CA . LEU A 1 82 ? -1.373 -2.142 -6.490 1.00 87.31 82 LEU A CA 1
ATOM 632 C C . LEU A 1 82 ? -1.919 -2.143 -7.925 1.00 87.31 82 LEU A C 1
ATOM 634 O O . LEU A 1 82 ? -2.426 -1.122 -8.385 1.00 87.31 82 LEU A O 1
ATOM 638 N N . ALA A 1 83 ? -1.876 -3.275 -8.633 1.00 84.00 83 ALA A N 1
ATOM 639 C CA . ALA A 1 83 ? -2.386 -3.371 -10.003 1.00 84.00 83 ALA A CA 1
ATOM 640 C C . ALA A 1 83 ? -3.878 -3.003 -10.108 1.00 84.00 83 ALA A C 1
ATOM 642 O O . ALA A 1 83 ? -4.264 -2.267 -11.016 1.00 84.00 83 ALA A O 1
ATOM 643 N N . ALA A 1 84 ? -4.697 -3.455 -9.153 1.00 83.19 84 ALA A N 1
ATOM 644 C CA . ALA A 1 84 ? -6.114 -3.114 -9.073 1.00 83.19 84 ALA A CA 1
ATOM 645 C C . ALA A 1 84 ? -6.329 -1.620 -8.790 1.00 83.19 84 ALA A C 1
ATOM 647 O O . ALA A 1 84 ? -7.115 -0.976 -9.480 1.00 83.19 84 ALA A O 1
ATOM 648 N N . SER A 1 85 ? -5.582 -1.045 -7.841 1.00 80.44 85 SER A N 1
ATOM 649 C CA . SER A 1 85 ? -5.655 0.389 -7.529 1.00 80.44 85 SER A CA 1
ATOM 650 C C . SER A 1 85 ? -5.215 1.259 -8.715 1.00 80.44 85 SER A C 1
ATOM 652 O O . SER A 1 85 ? -5.760 2.336 -8.948 1.00 80.44 85 SER A O 1
ATOM 654 N N . ARG A 1 86 ? -4.296 0.755 -9.551 1.00 71.44 86 ARG A N 1
ATOM 655 C CA . ARG A 1 86 ? -3.837 1.426 -10.775 1.00 71.44 86 ARG A CA 1
ATOM 656 C C . ARG A 1 86 ? -4.967 1.691 -11.765 1.00 71.44 86 ARG A C 1
ATOM 658 O O . ARG A 1 86 ? -4.980 2.747 -12.386 1.00 71.44 86 ARG A O 1
ATOM 665 N N . ALA A 1 87 ? -5.930 0.780 -11.887 1.00 66.81 87 ALA A N 1
ATOM 666 C CA . ALA A 1 87 ? -7.094 0.973 -12.754 1.00 66.81 87 ALA A CA 1
ATOM 667 C C . ALA A 1 87 ? -8.001 2.132 -12.293 1.00 66.81 87 ALA A C 1
ATOM 669 O O . ALA A 1 87 ? -8.766 2.665 -13.093 1.00 66.81 87 ALA A O 1
ATOM 670 N N . SER A 1 88 ? -7.885 2.538 -11.026 1.00 64.12 88 SER A N 1
ATOM 671 C CA . SER A 1 88 ? -8.705 3.575 -10.394 1.00 64.12 88 SER A CA 1
ATOM 672 C C . SER A 1 88 ? -8.040 4.960 -10.366 1.00 64.12 88 SER A C 1
ATOM 674 O O . SER A 1 88 ? -8.686 5.929 -9.969 1.00 64.12 88 SER A O 1
ATOM 676 N N . LEU A 1 89 ? -6.767 5.087 -10.771 1.00 64.25 89 LEU A N 1
ATOM 677 C CA . LEU A 1 89 ? -6.043 6.365 -10.757 1.00 64.25 89 LEU A CA 1
ATOM 678 C C . LEU A 1 89 ? -6.385 7.246 -11.979 1.00 64.25 89 LEU A C 1
ATOM 680 O O . LEU A 1 89 ? -6.540 6.731 -13.095 1.00 64.25 89 LEU A O 1
ATOM 684 N N . PRO A 1 90 ? -6.426 8.585 -11.821 1.00 60.62 90 PRO A N 1
ATOM 685 C CA . PRO A 1 90 ? -6.538 9.500 -12.954 1.00 60.62 90 PRO A CA 1
ATOM 686 C C . PRO A 1 90 ? -5.339 9.332 -13.907 1.00 60.62 90 PRO A C 1
ATOM 688 O O . PRO A 1 90 ? -4.251 8.944 -13.492 1.00 60.62 90 PRO A O 1
ATOM 691 N N . HIS A 1 91 ? -5.536 9.631 -15.197 1.00 57.25 91 HIS A N 1
ATOM 692 C CA . HIS A 1 91 ? -4.514 9.522 -16.261 1.00 57.25 91 HIS A CA 1
ATOM 693 C C . HIS A 1 91 ? -4.175 8.097 -16.742 1.00 57.25 91 HIS A C 1
ATOM 695 O O . HIS A 1 91 ? -3.081 7.857 -17.251 1.00 57.25 91 HIS A O 1
ATOM 701 N N . GLY A 1 92 ? -5.124 7.161 -16.647 1.00 61.41 92 GLY A N 1
ATOM 702 C CA . GLY A 1 92 ? -4.975 5.815 -17.217 1.00 61.41 92 GLY A CA 1
ATOM 703 C C . GLY A 1 92 ? -4.076 4.894 -16.393 1.00 61.41 92 GLY A C 1
ATOM 704 O O . GLY A 1 92 ? -3.443 3.997 -16.948 1.00 61.41 92 GLY A O 1
ATOM 705 N N . GLY A 1 93 ? -3.991 5.125 -15.079 1.00 62.53 93 GLY A N 1
ATOM 706 C CA . GLY A 1 93 ? -3.204 4.279 -14.185 1.00 62.53 93 GLY A CA 1
ATOM 707 C C . GLY A 1 93 ? -1.699 4.502 -14.260 1.00 62.53 93 GLY A C 1
ATOM 708 O O . GLY A 1 93 ? -0.930 3.560 -14.064 1.00 62.53 93 GLY A O 1
ATOM 709 N N . VAL A 1 94 ? -1.266 5.727 -14.563 1.00 64.25 94 VAL A N 1
ATOM 710 C CA . VAL A 1 94 ? 0.146 6.118 -14.502 1.00 64.25 94 VAL A CA 1
ATOM 711 C C . VAL A 1 94 ? 0.369 6.945 -13.230 1.00 64.25 94 VAL A C 1
ATOM 713 O O . VAL A 1 94 ? -0.261 7.993 -13.087 1.00 64.25 94 VAL A O 1
ATOM 716 N N . PRO A 1 95 ? 1.234 6.503 -12.299 1.00 68.44 95 PRO A N 1
ATOM 717 C CA . PRO A 1 95 ? 1.590 7.280 -11.113 1.00 68.44 95 PRO A CA 1
ATOM 718 C C . PRO A 1 95 ? 2.135 8.674 -11.465 1.00 68.44 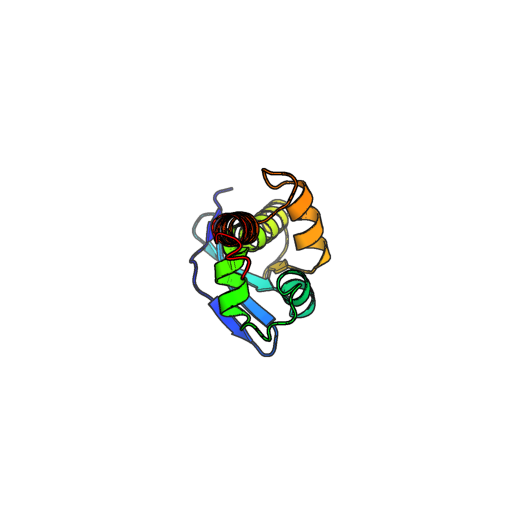95 PRO A C 1
ATOM 720 O O . PRO A 1 95 ? 2.806 8.846 -12.483 1.00 68.44 95 PRO A O 1
ATOM 723 N N . ALA A 1 96 ? 1.894 9.671 -10.605 1.00 70.56 96 ALA A N 1
ATOM 724 C CA . ALA A 1 96 ? 2.328 11.055 -10.834 1.00 70.56 96 ALA A CA 1
ATOM 725 C C . ALA A 1 96 ? 3.842 11.169 -11.094 1.00 70.56 96 ALA A C 1
ATOM 727 O O . ALA A 1 96 ? 4.261 11.848 -12.029 1.00 70.56 96 ALA A O 1
ATOM 728 N N . TYR A 1 97 ? 4.654 10.410 -10.352 1.00 72.00 97 TYR A N 1
ATOM 729 C CA . TYR A 1 97 ? 6.098 10.330 -10.571 1.00 72.00 97 TYR A CA 1
ATOM 730 C C . TYR A 1 97 ? 6.477 9.903 -11.997 1.00 72.00 97 TYR A C 1
ATOM 732 O O . TYR A 1 97 ? 7.357 10.515 -12.602 1.00 72.00 97 TYR A O 1
ATOM 740 N N . ASP A 1 98 ? 5.800 8.904 -12.570 1.00 73.44 98 ASP A N 1
ATOM 741 C CA . ASP A 1 98 ? 6.076 8.449 -13.938 1.00 73.44 98 ASP A CA 1
ATOM 742 C C . ASP A 1 98 ? 5.683 9.504 -14.976 1.00 73.44 98 ASP A C 1
ATOM 744 O O . ASP A 1 98 ? 6.390 9.702 -15.968 1.00 73.44 98 ASP A O 1
ATOM 748 N N . LEU A 1 99 ? 4.584 10.225 -14.737 1.00 71.12 99 LEU A N 1
ATOM 749 C CA . LEU A 1 99 ? 4.165 11.354 -15.569 1.00 71.12 99 LEU A CA 1
ATOM 750 C C . LEU A 1 99 ? 5.195 12.485 -15.537 1.00 71.12 99 LEU A C 1
ATOM 752 O O . LEU A 1 99 ? 5.576 12.994 -16.594 1.00 71.12 99 LEU A O 1
ATOM 756 N N . ASP A 1 100 ? 5.667 12.869 -14.353 1.00 74.75 100 ASP A N 1
ATOM 757 C CA . ASP A 1 100 ? 6.672 13.920 -14.205 1.00 74.75 100 ASP A CA 1
ATOM 758 C C . ASP A 1 100 ? 8.016 13.508 -14.802 1.00 74.75 100 ASP A C 1
ATOM 760 O O . ASP A 1 100 ? 8.627 14.286 -15.538 1.00 74.75 100 ASP A O 1
ATOM 764 N N . ARG A 1 101 ? 8.434 12.253 -14.612 1.00 74.31 101 ARG A N 1
ATOM 765 C CA . ARG A 1 101 ? 9.624 11.700 -15.266 1.00 74.31 101 ARG A CA 1
ATOM 766 C C . ARG A 1 101 ? 9.490 11.717 -16.789 1.00 74.31 101 ARG A C 1
ATOM 768 O O . ARG A 1 101 ? 10.410 12.151 -17.482 1.00 74.31 101 ARG A O 1
ATOM 775 N N . ALA A 1 102 ? 8.350 11.295 -17.335 1.00 74.12 102 ALA A N 1
ATOM 776 C CA . ALA A 1 102 ? 8.102 11.327 -18.776 1.00 74.12 102 ALA A CA 1
ATOM 777 C C . ALA A 1 102 ? 8.100 12.762 -19.330 1.00 74.12 102 ALA A C 1
ATOM 779 O O . ALA A 1 102 ? 8.616 12.997 -20.425 1.00 74.12 102 ALA A O 1
ATOM 780 N N . ARG A 1 103 ? 7.563 13.733 -18.581 1.00 76.69 103 ARG A N 1
ATOM 781 C CA . ARG A 1 103 ? 7.626 15.162 -18.933 1.00 76.69 103 ARG A CA 1
ATOM 782 C C . ARG A 1 103 ? 9.062 15.673 -18.945 1.00 76.69 103 ARG A C 1
ATOM 784 O O . ARG A 1 103 ? 9.460 16.280 -19.933 1.00 76.69 103 ARG A O 1
ATOM 791 N N . GLN A 1 104 ? 9.848 15.382 -17.909 1.00 74.25 104 GLN A N 1
ATOM 792 C CA . GLN A 1 104 ? 11.260 15.767 -17.839 1.00 74.25 104 GLN A CA 1
ATOM 793 C C . GLN A 1 104 ? 12.054 15.207 -19.023 1.00 74.25 104 GLN A C 1
ATOM 795 O O . GLN A 1 104 ? 12.774 15.954 -19.676 1.00 74.25 104 GLN A O 1
ATOM 800 N N . LEU A 1 105 ? 11.858 13.930 -19.370 1.00 71.19 105 LEU A N 1
ATOM 801 C CA . LEU A 1 105 ? 12.518 13.294 -20.517 1.00 71.19 105 LEU A CA 1
ATOM 802 C C . LEU A 1 105 ? 12.106 13.894 -21.871 1.00 71.19 105 LEU A C 1
ATOM 804 O O . LEU A 1 105 ? 12.918 13.928 -22.790 1.00 71.19 105 LEU A O 1
ATOM 808 N N . ARG A 1 106 ? 10.861 14.370 -22.008 1.00 66.00 106 ARG A N 1
ATOM 809 C CA . ARG A 1 106 ? 10.387 15.071 -23.216 1.00 66.00 106 ARG A CA 1
ATOM 810 C C . ARG A 1 106 ? 10.891 16.512 -23.312 1.00 66.00 106 ARG A C 1
ATOM 812 O O . ARG A 1 106 ? 10.941 17.047 -24.414 1.00 66.00 106 ARG A O 1
ATOM 819 N N . LEU A 1 107 ? 11.227 17.132 -22.182 1.00 57.69 107 LEU A N 1
ATOM 820 C CA . LEU A 1 107 ? 11.742 18.500 -22.101 1.00 57.69 107 LEU A CA 1
ATOM 821 C C . LEU A 1 107 ? 13.262 18.586 -22.267 1.00 57.69 107 LEU A C 1
ATOM 823 O O . LEU A 1 107 ? 13.770 19.686 -22.467 1.00 57.69 107 LEU A O 1
ATOM 827 N N . VAL A 1 108 ? 13.993 17.464 -22.229 1.00 52.47 108 VAL A N 1
ATOM 828 C CA . VAL A 1 108 ? 15.390 17.452 -22.674 1.00 52.47 108 VAL A CA 1
ATOM 829 C C . VAL A 1 108 ? 15.369 17.636 -24.193 1.00 52.47 108 VAL A C 1
ATOM 831 O O . VAL A 1 108 ? 14.857 16.752 -24.890 1.00 52.47 108 VAL A O 1
ATOM 834 N N . PRO A 1 109 ? 15.897 18.745 -24.750 1.00 46.06 109 PRO A N 1
ATOM 835 C CA . PRO A 1 109 ? 16.100 18.817 -26.183 1.00 46.06 109 PRO A CA 1
ATOM 836 C C . PRO A 1 109 ? 16.947 17.605 -26.544 1.00 46.06 109 PRO A C 1
ATOM 838 O O . PRO A 1 109 ? 17.986 17.358 -25.928 1.00 46.06 109 PRO A O 1
ATOM 841 N N . ARG A 1 110 ? 16.509 16.827 -27.533 1.00 53.56 110 ARG A N 1
ATOM 842 C CA . ARG A 1 110 ? 17.439 15.952 -28.233 1.00 53.56 110 ARG A CA 1
ATOM 843 C C . ARG A 1 110 ? 18.466 16.881 -28.870 1.00 53.56 110 ARG A C 1
ATOM 845 O O . ARG A 1 110 ? 18.246 17.352 -29.979 1.00 53.56 110 ARG A O 1
ATOM 852 N N . SER A 1 111 ? 19.549 17.179 -28.155 1.00 49.53 111 SER A N 1
ATOM 853 C CA . SER A 1 111 ? 20.782 17.657 -28.766 1.00 49.53 111 SER A CA 1
ATOM 854 C C . SER A 1 111 ? 21.277 16.512 -29.637 1.00 49.53 111 SER A C 1
ATOM 856 O O . SER A 1 111 ? 22.062 15.663 -29.221 1.00 49.53 111 SER A O 1
ATOM 858 N N . SER A 1 112 ? 20.699 16.430 -30.832 1.00 52.69 112 SER A N 1
ATOM 859 C CA . SER A 1 112 ? 21.339 15.800 -31.967 1.00 52.69 112 SER A CA 1
ATOM 860 C C . SER A 1 112 ? 22.645 16.550 -32.206 1.00 52.69 112 SER A C 1
ATOM 862 O O . SER A 1 112 ? 22.662 17.777 -32.138 1.00 52.69 112 SER A O 1
ATOM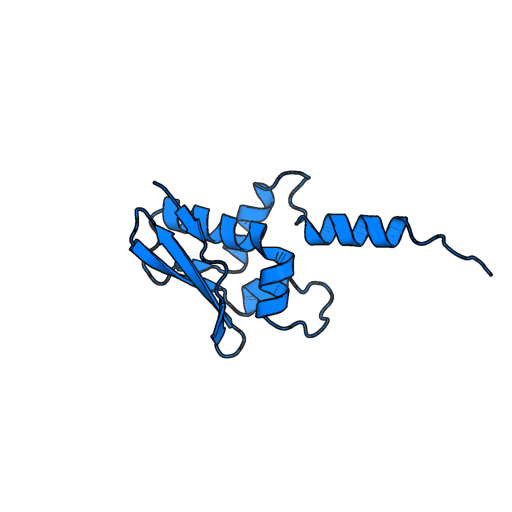 864 N N . ARG A 1 113 ? 23.701 15.754 -32.386 1.00 46.25 113 ARG A N 1
ATOM 865 C CA . ARG A 1 113 ? 25.085 16.126 -32.708 1.00 46.25 113 ARG A CA 1
ATOM 866 C C . ARG A 1 113 ? 25.254 17.408 -33.510 1.00 46.25 113 ARG A C 1
ATOM 868 O O . ARG A 1 113 ? 24.503 17.570 -34.495 1.00 46.25 113 ARG A O 1
#

Radius of gyration: 15.45 Å; chains: 1; bounding box: 39×27×48 Å